Protein AF-A0A3L7S3L4-F1 (afdb_monomer_lite)

Sequence (152 aa):
MVNIRDNQNSRLNTSGNMTEPERELQACIKEQSVVFEAAVGVIERLETAAAQRNLGNPDAVIQLQKSLDLVVAAQQRVSEAYSRFSQGKGTLTTDLRTTLGRHEALLKALISRIDHLQHTFEDVRSELIPQIDAESRQRNMQVAYQKSMRSL

Foldseek 3Di:
DDDPDDDPDDPPPPPPDQDPLNVQLLVLLVVLLVLLVVLVVLLVVLVVCLVVLNNPDVVSVVVNVVSVVVNVVSVVSNVVSVVVVVVVPDDQDPVSVVSVVVSVVSVVVSVVSVVVSVVSVVVSCVVVVVVVVVVVVVVVVVVVVVVVVVVD

pLDDT: mean 77.37, std 13.05, range [37.59, 90.25]

Secondary structure (DSSP, 8-state):
--------------S----HHHHHHHHHHHHHHHHHHHHHHHHHHHHHHHHTT-TT-HHHHHHHHHHHHHHHHHHHHHHHHHHHHHHTT----HHHHHHHHHHHHHHHHHHHHHHHHHHHHHHHHHHHHHHHHHHHHHHHHHHHHHHHHH--

Radius of gyration: 28.64 Å; chains: 1; bounding box: 95×24×88 Å

Structure (mmCIF, N/CA/C/O backbone):
data_AF-A0A3L7S3L4-F1
#
_entry.id   AF-A0A3L7S3L4-F1
#
loop_
_atom_site.group_PDB
_atom_site.id
_atom_site.type_symbol
_atom_site.label_atom_id
_atom_site.label_alt_id
_atom_site.label_comp_id
_atom_site.label_asym_id
_atom_site.label_entity_id
_atom_site.label_seq_id
_atom_site.pdbx_PDB_ins_code
_atom_site.Cartn_x
_atom_site.Cartn_y
_atom_site.Cartn_z
_atom_site.occupancy
_atom_site.B_iso_or_equiv
_atom_site.auth_seq_id
_atom_site.auth_comp_id
_atom_site.auth_asym_id
_atom_site.auth_atom_id
_atom_site.pdbx_PDB_model_num
ATOM 1 N N . MET A 1 1 ? -55.810 16.853 42.823 1.00 41.22 1 MET A N 1
ATOM 2 C CA . MET A 1 1 ? -55.551 15.495 42.289 1.00 41.22 1 MET A CA 1
ATOM 3 C C . MET A 1 1 ? -55.564 15.638 40.774 1.00 41.22 1 MET A C 1
ATOM 5 O O . MET A 1 1 ? -56.569 16.112 40.281 1.00 41.22 1 MET A O 1
ATOM 9 N N . VAL A 1 2 ? -54.509 15.428 39.988 1.00 40.16 2 VAL A N 1
ATOM 10 C CA . VAL A 1 2 ? -53.368 14.501 40.064 1.00 40.16 2 VAL A CA 1
ATOM 11 C C . VAL A 1 2 ? -52.141 15.174 39.411 1.00 40.16 2 VAL A C 1
ATOM 13 O O . VAL A 1 2 ? -52.283 15.876 38.415 1.00 40.16 2 VAL A O 1
ATOM 16 N N . ASN A 1 3 ? -50.955 14.976 39.998 1.00 40.53 3 ASN A N 1
ATOM 17 C CA . ASN A 1 3 ? -49.650 15.372 39.452 1.00 40.53 3 ASN A CA 1
ATOM 18 C C . ASN A 1 3 ? -49.312 14.536 38.209 1.00 40.53 3 ASN A C 1
ATOM 20 O O . ASN A 1 3 ? -49.327 13.313 38.295 1.00 40.53 3 ASN A O 1
ATOM 24 N N . ILE A 1 4 ? -48.907 15.179 37.112 1.00 50.00 4 ILE A N 1
ATOM 25 C CA . ILE A 1 4 ? -48.234 14.521 35.981 1.00 50.00 4 ILE A CA 1
ATOM 26 C C . ILE A 1 4 ? -46.859 15.182 35.824 1.00 50.00 4 ILE A C 1
ATOM 28 O O . ILE A 1 4 ? -46.616 16.016 34.955 1.00 50.00 4 ILE A O 1
ATOM 32 N N . ARG A 1 5 ? -45.970 14.853 36.763 1.00 49.19 5 ARG A N 1
ATOM 33 C CA . ARG A 1 5 ? -44.525 14.800 36.530 1.00 49.19 5 ARG A CA 1
ATOM 34 C C . ARG A 1 5 ? -44.266 13.366 36.116 1.00 49.19 5 ARG A C 1
ATOM 36 O O . ARG A 1 5 ? -44.610 12.507 36.905 1.00 49.19 5 ARG A O 1
ATOM 43 N N . ASP A 1 6 ? -43.743 13.160 34.915 1.00 48.69 6 ASP A N 1
ATOM 44 C CA . ASP A 1 6 ? -42.886 12.040 34.502 1.00 48.69 6 ASP A CA 1
ATOM 45 C C . ASP A 1 6 ? -42.917 11.993 32.975 1.00 48.69 6 ASP A C 1
ATOM 47 O O . ASP A 1 6 ? -43.908 11.559 32.402 1.00 48.69 6 ASP A O 1
ATOM 51 N N . ASN A 1 7 ? -41.881 12.529 32.320 1.00 41.03 7 ASN A N 1
ATOM 52 C CA . ASN A 1 7 ? -41.116 11.811 31.289 1.00 41.03 7 ASN A CA 1
ATOM 53 C C . ASN A 1 7 ? -40.007 12.706 30.687 1.00 41.03 7 ASN A C 1
ATOM 55 O O . ASN A 1 7 ? -39.939 12.943 29.482 1.00 41.03 7 ASN A O 1
ATOM 59 N N . GLN A 1 8 ? -39.120 13.239 31.533 1.00 49.84 8 GLN A N 1
ATOM 60 C CA . GLN A 1 8 ? -37.759 13.563 31.097 1.00 49.84 8 GLN A CA 1
ATOM 61 C C . GLN A 1 8 ? -36.891 12.347 31.428 1.00 49.84 8 GLN A C 1
ATOM 63 O O . GLN A 1 8 ? -36.527 12.199 32.587 1.00 49.84 8 GLN A O 1
ATOM 68 N N . ASN A 1 9 ? -36.624 11.462 30.458 1.00 43.94 9 ASN A N 1
ATOM 69 C CA . ASN A 1 9 ? -35.387 10.659 30.347 1.00 43.94 9 ASN A CA 1
ATOM 70 C C . ASN A 1 9 ? -35.497 9.551 29.289 1.00 43.94 9 ASN A C 1
ATOM 72 O O . ASN A 1 9 ? -35.401 8.359 29.565 1.00 43.94 9 ASN A O 1
ATOM 76 N N . SER A 1 10 ? -35.616 9.935 28.024 1.00 40.38 10 SER A N 1
ATOM 77 C CA . SER A 1 10 ? -35.193 9.054 26.928 1.00 40.38 10 SER A CA 1
ATOM 78 C C . SER A 1 10 ? -34.427 9.861 25.892 1.00 40.38 10 SER A C 1
ATOM 80 O O . SER A 1 10 ? -34.744 9.893 24.708 1.00 40.38 10 SER A O 1
ATOM 82 N N . ARG A 1 11 ? -33.372 10.536 26.367 1.00 37.59 11 ARG A N 1
ATOM 83 C CA . ARG A 1 11 ? -32.214 10.791 25.514 1.00 37.59 11 ARG A CA 1
ATOM 84 C C . ARG A 1 11 ? -31.572 9.434 25.265 1.00 37.59 11 ARG A C 1
ATOM 86 O O . ARG A 1 11 ? -31.013 8.839 26.181 1.00 37.59 11 ARG A O 1
ATOM 93 N N . LEU A 1 12 ? -31.727 8.954 24.038 1.00 43.09 12 LEU A N 1
ATOM 94 C CA . LEU A 1 12 ? -30.982 7.855 23.439 1.00 43.09 12 LEU A CA 1
ATOM 95 C C . LEU A 1 12 ? -29.489 8.040 23.733 1.00 43.09 12 LEU A C 1
ATOM 97 O O . LEU A 1 12 ? -28.794 8.789 23.056 1.00 43.09 12 LEU A O 1
ATOM 101 N N . 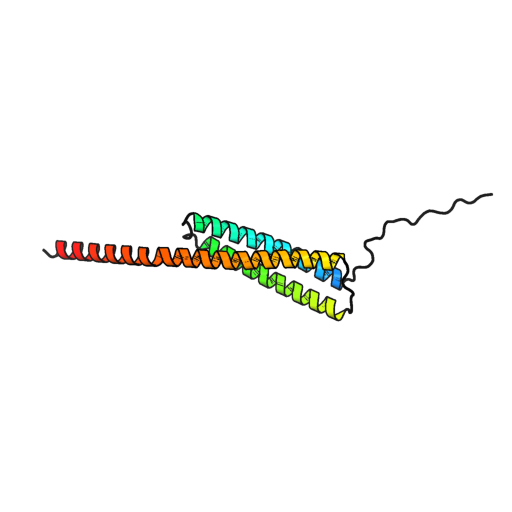ASN A 1 13 ? -29.024 7.385 24.791 1.00 43.25 13 ASN A N 1
ATOM 102 C CA . ASN A 1 13 ? -27.633 7.360 25.208 1.00 43.25 13 ASN A CA 1
ATOM 103 C C . ASN A 1 13 ? -27.071 5.980 24.844 1.00 43.25 13 ASN A C 1
ATOM 105 O O . ASN A 1 13 ? -26.731 5.177 25.703 1.00 43.25 13 ASN A O 1
ATOM 109 N N . THR A 1 14 ? -27.032 5.671 23.547 1.00 44.62 14 THR A N 1
ATOM 110 C CA . THR A 1 14 ? -26.390 4.456 23.012 1.00 44.62 14 THR A CA 1
ATOM 111 C C . THR A 1 14 ? -24.908 4.666 22.684 1.00 44.62 14 THR A C 1
ATOM 113 O O . THR A 1 14 ? -24.269 3.767 22.157 1.00 44.62 14 THR A O 1
ATOM 116 N N . SER A 1 15 ? -24.322 5.812 23.049 1.00 47.47 15 SER A N 1
ATOM 117 C CA . SER A 1 15 ? -22.911 6.142 22.781 1.00 47.47 15 SER A CA 1
ATOM 118 C C . SER A 1 15 ? -22.063 6.281 24.060 1.00 47.47 15 SER A C 1
ATOM 120 O O . SER A 1 15 ? -21.109 7.058 24.096 1.00 47.47 15 SER A O 1
ATOM 122 N N . GLY A 1 16 ? -22.439 5.582 25.138 1.00 50.09 16 GLY A N 1
ATOM 123 C CA . GLY A 1 16 ? -21.949 5.856 26.497 1.00 50.09 16 GLY A CA 1
ATOM 124 C C . GLY A 1 16 ? -20.816 4.983 27.049 1.00 50.09 16 GLY A C 1
ATOM 125 O O . GLY A 1 16 ? -20.310 5.324 28.110 1.00 50.09 16 GLY A O 1
ATOM 126 N N . ASN A 1 17 ? -20.397 3.899 26.381 1.00 62.28 17 ASN A N 1
ATOM 127 C CA . ASN A 1 17 ? -19.497 2.905 27.000 1.00 62.28 17 ASN A CA 1
ATOM 128 C C . ASN A 1 17 ? -18.139 2.701 26.303 1.00 62.28 17 ASN A C 1
ATOM 130 O O . ASN A 1 17 ? -17.421 1.777 26.669 1.00 62.28 17 ASN A O 1
ATOM 134 N N . MET A 1 18 ? -17.749 3.541 25.338 1.00 67.69 18 MET A N 1
ATOM 135 C CA . MET A 1 18 ? -16.373 3.491 24.823 1.00 67.69 18 MET A CA 1
ATOM 136 C C . MET A 1 18 ? -15.420 4.203 25.778 1.00 67.69 18 MET A C 1
ATOM 138 O O . MET A 1 18 ? -15.551 5.417 26.004 1.00 67.69 18 MET A O 1
ATOM 142 N N . THR A 1 19 ? -14.447 3.446 26.286 1.00 76.75 19 THR A N 1
ATOM 143 C CA . THR A 1 19 ? -13.335 3.985 27.081 1.00 76.75 19 THR A CA 1
ATOM 144 C C . THR A 1 19 ? -12.485 4.939 26.236 1.00 76.75 19 THR A C 1
ATOM 146 O O . THR A 1 19 ? -12.443 4.842 25.010 1.00 76.75 19 THR A O 1
ATOM 149 N N . GLU A 1 20 ? -11.822 5.901 26.873 1.00 81.81 20 GLU A N 1
ATOM 150 C CA . GLU A 1 20 ? -10.980 6.883 26.175 1.00 81.81 20 GLU A CA 1
ATOM 151 C C . GLU A 1 20 ? -9.874 6.231 25.311 1.00 81.81 20 GLU A C 1
ATOM 153 O O . GLU A 1 20 ? -9.791 6.580 24.131 1.00 81.81 20 GLU A O 1
ATOM 158 N N . PRO A 1 21 ? -9.139 5.197 25.786 1.00 80.88 21 PRO A N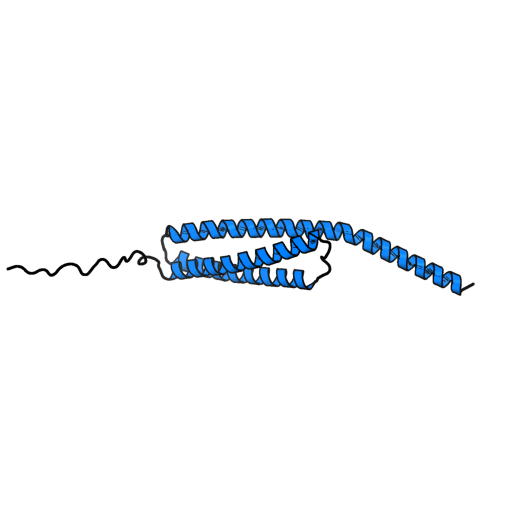 1
ATOM 159 C CA . PRO A 1 21 ? -8.168 4.474 24.954 1.00 80.88 21 PRO A CA 1
ATOM 160 C C . PRO A 1 21 ? -8.798 3.747 23.760 1.00 80.88 21 PRO A C 1
ATOM 162 O O . PRO A 1 21 ? -8.174 3.576 22.717 1.00 80.88 21 PRO A O 1
ATOM 165 N N . GLU A 1 22 ? -10.050 3.311 23.893 1.00 80.75 22 GLU A N 1
ATOM 166 C CA . GLU A 1 22 ? -10.779 2.648 22.814 1.00 80.75 22 GLU A CA 1
ATOM 167 C C . GLU A 1 22 ? -11.193 3.628 21.714 1.00 80.75 22 GLU A C 1
ATOM 169 O O . GLU A 1 22 ? -11.118 3.301 20.528 1.00 80.75 22 GLU A O 1
ATOM 174 N N . ARG A 1 23 ? -11.602 4.849 22.087 1.00 83.88 23 ARG A N 1
ATOM 175 C CA . ARG A 1 23 ? -11.889 5.911 21.111 1.00 83.88 23 ARG A CA 1
ATOM 176 C C . ARG A 1 23 ? -10.636 6.335 20.375 1.00 83.88 23 ARG A C 1
ATOM 178 O O . ARG A 1 23 ? -10.699 6.517 19.163 1.00 83.88 23 ARG A O 1
ATOM 185 N N . GLU A 1 24 ? -9.524 6.464 21.094 1.00 85.81 24 GLU A N 1
ATOM 186 C CA . GLU A 1 24 ? -8.226 6.768 20.499 1.00 85.81 24 GLU A CA 1
ATOM 187 C C . GLU A 1 24 ? -7.829 5.687 19.484 1.00 85.81 24 GLU A C 1
ATOM 189 O O . GLU A 1 24 ? -7.581 6.002 18.322 1.00 85.81 24 GLU A O 1
ATOM 194 N N . LEU A 1 25 ? -7.890 4.406 19.868 1.00 85.06 25 LEU A N 1
ATOM 195 C CA . LEU A 1 25 ? -7.617 3.291 18.960 1.00 85.06 25 LEU A CA 1
ATOM 196 C C . LEU A 1 25 ? -8.538 3.309 17.731 1.00 85.06 25 LEU A C 1
ATOM 198 O O . LEU A 1 25 ? -8.068 3.171 16.601 1.00 85.06 25 LEU A O 1
ATOM 202 N N . GLN A 1 26 ? -9.842 3.521 17.923 1.00 86.38 26 GLN A N 1
ATOM 203 C CA . GLN A 1 26 ? -10.785 3.586 16.808 1.00 86.38 26 GLN A CA 1
ATOM 204 C C . GLN A 1 26 ? -10.494 4.769 15.870 1.00 86.38 26 GLN A C 1
ATOM 206 O O . GLN A 1 26 ? -10.618 4.624 14.652 1.00 86.38 26 GLN A O 1
ATOM 211 N N . ALA A 1 27 ? -10.113 5.929 16.409 1.00 87.25 27 ALA A N 1
ATOM 212 C CA . ALA A 1 27 ? -9.731 7.094 15.617 1.00 87.25 27 ALA A CA 1
ATOM 213 C C . ALA A 1 27 ? -8.462 6.815 14.802 1.00 87.25 27 ALA A C 1
ATOM 215 O O . ALA A 1 27 ? -8.470 7.018 13.588 1.00 87.25 27 ALA A O 1
ATOM 216 N N . CYS A 1 28 ? -7.425 6.244 15.422 1.00 87.75 28 CYS A N 1
ATOM 217 C CA . CYS A 1 28 ? -6.192 5.884 14.723 1.00 87.75 28 CYS A CA 1
ATOM 218 C C . CYS A 1 28 ? -6.441 4.876 13.589 1.00 87.75 28 CYS A C 1
ATOM 220 O O . CYS A 1 28 ? -5.912 5.051 12.494 1.00 87.75 28 CYS A O 1
ATOM 222 N N . ILE A 1 29 ? -7.292 3.864 13.803 1.00 88.06 29 ILE A N 1
ATOM 223 C CA . ILE A 1 29 ? -7.649 2.886 12.758 1.00 88.06 29 ILE A CA 1
ATOM 224 C C . ILE A 1 29 ? -8.391 3.557 11.591 1.00 88.06 29 ILE A C 1
ATOM 226 O O . ILE A 1 29 ? -8.144 3.243 10.422 1.00 88.06 29 ILE A O 1
ATOM 230 N N . LYS A 1 30 ? -9.303 4.494 11.879 1.00 87.25 30 LYS A N 1
ATOM 231 C CA . LYS A 1 30 ? -10.022 5.248 10.839 1.00 87.25 30 LYS A CA 1
ATOM 232 C C . LYS A 1 30 ? -9.068 6.114 10.022 1.00 87.25 30 LYS A C 1
ATOM 234 O O . LYS A 1 30 ? -9.125 6.080 8.798 1.00 87.25 30 LYS A O 1
ATOM 239 N N . GLU A 1 31 ? -8.168 6.834 10.682 1.00 87.31 31 GLU A N 1
ATOM 240 C CA . GLU A 1 31 ? -7.149 7.639 10.007 1.00 87.31 31 GLU A CA 1
ATOM 241 C C . GLU A 1 31 ? -6.226 6.783 9.138 1.00 87.31 31 GLU A C 1
ATOM 243 O O . GLU A 1 31 ? -5.956 7.131 7.991 1.00 87.31 31 GLU A O 1
ATOM 248 N N . GLN A 1 32 ? -5.783 5.631 9.644 1.00 85.56 32 GLN A N 1
ATOM 249 C CA . GLN A 1 32 ? -4.964 4.706 8.870 1.00 85.56 32 GLN A CA 1
ATOM 250 C C . GLN A 1 32 ? -5.703 4.162 7.642 1.00 85.56 32 GLN A C 1
ATOM 252 O O . GLN A 1 32 ? -5.099 3.999 6.586 1.00 85.56 32 GLN A O 1
ATOM 257 N N . SER A 1 33 ? -7.012 3.928 7.750 1.00 85.62 33 SER A N 1
ATOM 258 C CA . SER A 1 33 ? -7.823 3.456 6.622 1.00 85.62 33 SER A CA 1
ATOM 259 C C . SER A 1 33 ? -7.847 4.477 5.474 1.00 85.62 33 SER A C 1
ATOM 261 O O . SER A 1 33 ? -7.681 4.089 4.323 1.00 85.62 33 SER A O 1
ATOM 263 N N . VAL A 1 34 ? -7.920 5.780 5.778 1.00 87.44 34 VAL A N 1
ATOM 264 C CA . VAL A 1 34 ? -7.803 6.854 4.767 1.00 87.44 34 VAL A CA 1
ATOM 265 C C . VAL A 1 34 ? -6.431 6.835 4.089 1.00 87.44 34 VAL A C 1
ATOM 267 O O . VAL A 1 34 ? -6.323 6.989 2.873 1.00 87.44 34 VAL A O 1
ATOM 270 N N . VAL A 1 35 ? -5.366 6.620 4.865 1.00 86.31 35 VAL A N 1
ATOM 271 C CA . VAL A 1 35 ? -4.002 6.513 4.323 1.00 86.31 35 VAL A CA 1
ATOM 272 C C . VAL A 1 35 ? -3.867 5.291 3.408 1.00 86.31 35 VAL A C 1
ATOM 274 O O . VAL A 1 35 ? -3.227 5.381 2.361 1.00 86.31 35 VAL A O 1
ATOM 277 N N . PHE A 1 36 ? -4.499 4.168 3.756 1.00 84.31 36 PHE A N 1
ATOM 278 C CA . PHE A 1 36 ? -4.493 2.958 2.929 1.00 84.31 36 PHE A CA 1
ATOM 279 C C . PHE A 1 36 ? -5.227 3.178 1.610 1.00 84.31 36 PH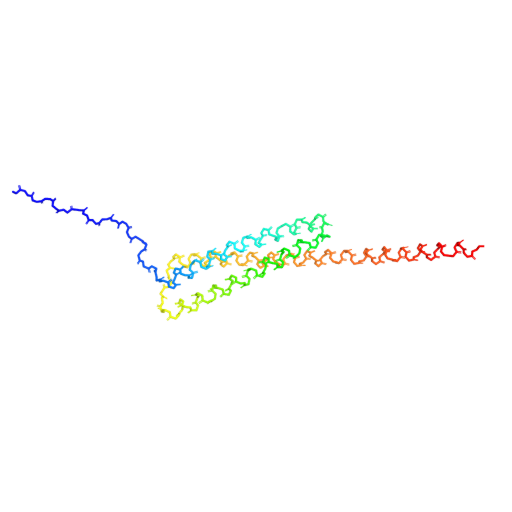E A C 1
ATOM 281 O O . PHE A 1 36 ? -4.695 2.831 0.560 1.00 84.31 36 PHE A O 1
ATOM 288 N N . GLU A 1 37 ? -6.404 3.799 1.642 1.00 84.88 37 GLU A N 1
ATOM 289 C CA . GLU A 1 37 ? -7.159 4.147 0.433 1.00 84.88 37 GLU A CA 1
ATOM 290 C C . GLU A 1 37 ? -6.347 5.065 -0.492 1.00 84.88 37 GLU A C 1
ATOM 292 O O . GLU A 1 37 ? -6.267 4.827 -1.699 1.00 84.88 37 GLU A O 1
ATOM 297 N N . ALA A 1 38 ? -5.666 6.068 0.071 1.00 85.44 38 ALA A N 1
ATOM 298 C CA . ALA A 1 38 ? -4.784 6.943 -0.695 1.00 85.44 38 ALA A CA 1
ATOM 299 C C . ALA A 1 38 ? -3.602 6.181 -1.323 1.00 85.44 38 ALA A C 1
ATOM 301 O O . ALA A 1 38 ? -3.268 6.421 -2.485 1.00 85.44 38 ALA A O 1
ATOM 302 N N . ALA A 1 39 ? -2.983 5.250 -0.587 1.00 82.81 39 ALA A N 1
ATOM 303 C CA . ALA A 1 39 ? -1.901 4.409 -1.099 1.00 82.81 39 ALA A CA 1
ATOM 304 C C . ALA A 1 39 ? -2.379 3.486 -2.232 1.00 82.81 39 ALA A C 1
ATOM 306 O O . ALA A 1 39 ? -1.714 3.395 -3.265 1.00 82.81 39 ALA A O 1
ATOM 307 N N . VAL A 1 40 ? -3.562 2.876 -2.095 1.00 83.88 40 VAL A N 1
ATOM 308 C CA . VAL A 1 40 ? -4.185 2.072 -3.159 1.00 83.88 40 VAL A CA 1
ATOM 309 C C . VAL A 1 40 ? -4.398 2.908 -4.422 1.00 83.88 40 VAL A C 1
ATOM 311 O O . VAL A 1 40 ? -4.011 2.473 -5.502 1.00 83.88 40 VAL A O 1
ATOM 314 N N . GLY A 1 41 ? -4.908 4.137 -4.301 1.00 84.25 41 GLY A N 1
ATOM 315 C CA . GLY A 1 41 ? -5.092 5.025 -5.456 1.00 84.25 41 GLY A CA 1
ATOM 316 C C . GLY A 1 41 ? -3.784 5.468 -6.132 1.00 84.25 41 GLY A C 1
ATOM 317 O O . GLY A 1 41 ? -3.779 5.852 -7.303 1.00 84.25 41 GLY A O 1
ATOM 318 N N . VAL A 1 42 ? -2.645 5.444 -5.431 1.00 83.50 42 VAL A N 1
ATOM 319 C CA . VAL A 1 42 ? -1.323 5.639 -6.057 1.00 83.50 42 VAL A CA 1
ATOM 320 C C . VAL A 1 42 ? -0.887 4.379 -6.802 1.00 83.50 42 VAL A C 1
ATOM 322 O O . VAL A 1 42 ? -0.425 4.486 -7.937 1.00 83.50 42 VAL A O 1
ATOM 325 N N . ILE A 1 43 ? -1.079 3.203 -6.199 1.00 82.38 43 ILE A N 1
ATOM 326 C CA . ILE A 1 43 ? -0.745 1.914 -6.817 1.00 82.38 43 ILE A CA 1
ATOM 327 C C . ILE A 1 43 ? -1.541 1.709 -8.111 1.00 82.38 43 ILE A C 1
ATOM 329 O O . ILE A 1 43 ? -0.940 1.422 -9.137 1.00 82.38 43 ILE A O 1
ATOM 333 N N . GLU A 1 44 ? -2.849 1.975 -8.121 1.00 83.38 44 GLU A N 1
ATOM 334 C CA . GLU A 1 44 ? -3.689 1.849 -9.326 1.00 83.38 44 GLU A CA 1
ATOM 335 C C . GLU A 1 44 ? -3.209 2.732 -10.483 1.00 83.38 44 GLU A C 1
ATOM 337 O O . GLU A 1 44 ? -3.209 2.330 -11.651 1.00 83.38 44 GLU A O 1
ATOM 342 N N . ARG A 1 45 ? -2.764 3.954 -10.168 1.00 82.81 45 ARG A N 1
ATOM 343 C CA . ARG A 1 45 ? -2.203 4.866 -11.171 1.00 82.81 45 ARG A CA 1
ATOM 344 C C . ARG A 1 45 ? -0.884 4.342 -11.728 1.00 82.81 45 ARG A C 1
ATOM 346 O O . ARG A 1 45 ? -0.645 4.479 -12.926 1.00 82.81 45 ARG A O 1
ATOM 353 N N . LEU A 1 46 ? -0.053 3.734 -10.885 1.00 78.31 46 LEU A N 1
ATOM 354 C CA . LEU A 1 46 ? 1.196 3.103 -11.303 1.00 78.31 46 LEU A CA 1
ATOM 355 C C . LEU A 1 46 ? 0.966 1.844 -12.138 1.00 78.31 46 LEU A C 1
ATOM 357 O O . LEU A 1 46 ? 1.598 1.709 -13.179 1.00 78.31 46 LEU A O 1
ATOM 361 N N . GLU A 1 47 ? 0.036 0.975 -11.744 1.00 79.88 47 GLU A N 1
ATOM 362 C CA . GLU A 1 47 ? -0.371 -0.203 -12.523 1.00 79.88 47 GLU A CA 1
ATOM 363 C C . GLU A 1 47 ? -0.889 0.216 -13.906 1.00 79.88 47 GLU A C 1
ATOM 365 O O . GLU A 1 47 ? -0.483 -0.335 -14.929 1.00 79.88 47 GLU A O 1
ATOM 370 N N . THR A 1 48 ? -1.717 1.263 -13.965 1.00 80.88 48 THR A N 1
ATOM 371 C CA . THR A 1 48 ? -2.220 1.811 -15.235 1.00 80.88 48 THR A CA 1
ATOM 372 C C . THR A 1 48 ? -1.085 2.366 -16.100 1.00 80.88 48 THR A C 1
ATOM 374 O O . THR A 1 48 ? -1.030 2.098 -17.301 1.00 80.88 48 THR A O 1
ATOM 377 N N . ALA A 1 49 ? -0.157 3.126 -15.509 1.00 76.75 49 ALA A N 1
ATOM 378 C CA . ALA A 1 49 ? 1.001 3.657 -16.226 1.00 76.75 49 ALA A CA 1
ATOM 379 C C . ALA A 1 49 ? 1.934 2.538 -16.724 1.00 76.75 49 ALA A C 1
ATOM 381 O O . ALA A 1 49 ? 2.472 2.631 -17.830 1.00 76.75 49 ALA A O 1
ATOM 382 N N . ALA A 1 50 ? 2.082 1.468 -15.941 1.00 73.81 50 ALA A N 1
ATOM 383 C CA . ALA A 1 50 ? 2.834 0.277 -16.304 1.00 73.81 50 ALA A CA 1
ATOM 384 C C . ALA A 1 50 ? 2.213 -0.479 -17.474 1.00 73.81 50 ALA A C 1
ATOM 386 O O . ALA A 1 50 ? 2.909 -0.752 -18.452 1.00 73.81 50 ALA A O 1
ATOM 387 N N . ALA A 1 51 ? 0.901 -0.717 -17.435 1.00 74.56 51 ALA A N 1
ATOM 388 C CA . ALA A 1 51 ? 0.166 -1.329 -18.539 1.00 74.56 51 ALA A CA 1
ATOM 389 C C . ALA A 1 51 ? 0.291 -0.515 -19.841 1.00 74.56 51 ALA A C 1
ATOM 391 O O . ALA A 1 51 ? 0.332 -1.075 -20.935 1.00 74.56 51 ALA A O 1
ATOM 392 N N . GLN A 1 52 ? 0.405 0.812 -19.733 1.00 77.75 52 GLN A N 1
ATOM 393 C CA . GLN A 1 52 ? 0.613 1.714 -20.869 1.00 77.75 52 GLN A CA 1
ATOM 394 C C . GLN A 1 52 ? 2.082 1.850 -21.307 1.00 77.75 52 GLN A C 1
ATOM 396 O O . GLN A 1 52 ? 2.366 2.639 -22.207 1.00 77.75 52 GLN A O 1
ATOM 401 N N . ARG A 1 53 ? 3.023 1.117 -20.690 1.00 68.12 53 ARG A N 1
ATOM 402 C CA . ARG A 1 53 ? 4.480 1.229 -20.920 1.00 68.12 53 ARG A CA 1
ATOM 403 C C . ARG A 1 53 ? 5.046 2.638 -20.686 1.00 68.12 53 ARG A C 1
ATOM 405 O O . ARG A 1 53 ? 6.118 2.976 -21.179 1.00 68.12 53 ARG A O 1
ATOM 412 N N . ASN A 1 54 ? 4.366 3.441 -19.869 1.00 67.50 54 ASN A N 1
ATOM 413 C CA . ASN A 1 54 ? 4.732 4.817 -19.522 1.00 67.50 54 ASN A CA 1
ATOM 414 C C . ASN A 1 54 ? 5.377 4.912 -18.128 1.00 67.50 54 ASN A C 1
ATOM 416 O O . ASN A 1 54 ? 5.223 5.901 -17.414 1.00 67.50 54 ASN A O 1
ATOM 420 N N . LEU A 1 55 ? 6.139 3.886 -17.740 1.00 62.97 55 LEU A N 1
ATOM 421 C CA . LEU A 1 55 ? 6.847 3.820 -16.452 1.00 62.97 55 LEU A CA 1
ATOM 422 C C . LEU A 1 55 ? 8.022 4.794 -16.326 1.00 62.97 55 LEU A C 1
ATOM 424 O O . LEU A 1 55 ? 8.600 4.927 -15.252 1.00 62.97 55 LEU A O 1
ATOM 428 N N . GLY A 1 56 ? 8.353 5.513 -17.399 1.00 56.12 56 GLY A N 1
ATOM 429 C CA . GLY A 1 56 ? 9.432 6.497 -17.436 1.00 56.12 56 GLY A CA 1
ATOM 430 C C . GLY A 1 56 ? 9.202 7.754 -16.591 1.00 56.12 56 GLY A C 1
ATOM 431 O O . GLY A 1 56 ? 10.028 8.659 -16.669 1.00 56.12 56 GLY A O 1
ATOM 432 N N . ASN A 1 57 ? 8.116 7.846 -15.810 1.00 65.00 57 ASN A N 1
ATOM 433 C CA . ASN A 1 57 ? 7.890 8.964 -14.898 1.00 65.00 57 ASN A CA 1
ATOM 434 C C . ASN A 1 57 ? 8.378 8.637 -13.465 1.00 65.00 57 ASN A C 1
ATOM 436 O O . ASN A 1 57 ? 7.627 8.033 -12.690 1.00 65.00 57 ASN A O 1
ATOM 440 N N . PRO A 1 58 ? 9.599 9.058 -13.077 1.00 67.50 58 PRO A N 1
ATOM 441 C CA . PRO A 1 58 ? 10.144 8.813 -11.740 1.00 67.50 58 PRO A CA 1
ATOM 442 C C . PRO A 1 58 ? 9.306 9.448 -10.620 1.00 67.50 58 PRO A C 1
ATOM 444 O O . PRO A 1 58 ? 9.336 8.959 -9.489 1.00 67.50 58 PRO A O 1
ATOM 447 N N . ASP A 1 59 ? 8.504 10.478 -10.915 1.00 73.94 59 ASP A N 1
ATOM 448 C CA . ASP A 1 59 ? 7.667 11.140 -9.911 1.00 73.94 59 ASP A CA 1
ATOM 449 C C . ASP A 1 59 ? 6.596 10.207 -9.338 1.00 73.94 59 ASP A C 1
ATOM 451 O O . ASP A 1 59 ? 6.248 10.317 -8.162 1.00 73.94 59 ASP A O 1
ATOM 455 N N . ALA A 1 60 ? 6.088 9.261 -10.131 1.00 70.75 60 ALA A N 1
ATOM 456 C CA . ALA A 1 60 ? 5.045 8.343 -9.682 1.00 70.75 60 ALA A CA 1
ATOM 457 C C . ALA A 1 60 ? 5.582 7.318 -8.663 1.00 70.75 60 ALA A C 1
ATOM 459 O O . ALA A 1 60 ? 4.910 7.009 -7.678 1.00 70.75 60 ALA A O 1
ATOM 460 N N . VAL A 1 61 ? 6.826 6.859 -8.840 1.00 75.38 61 VAL A N 1
ATOM 461 C CA . VAL A 1 61 ? 7.514 5.975 -7.881 1.00 75.38 61 VAL A CA 1
ATOM 462 C C . VAL A 1 61 ? 7.832 6.724 -6.585 1.00 75.38 61 VAL A C 1
ATOM 464 O O . VAL A 1 61 ? 7.619 6.196 -5.495 1.00 75.38 61 VAL A O 1
ATOM 467 N N . ILE A 1 62 ? 8.260 7.988 -6.683 1.00 81.75 62 ILE A N 1
ATOM 468 C CA . ILE A 1 62 ? 8.485 8.850 -5.512 1.00 81.75 62 ILE A CA 1
ATOM 469 C C . ILE A 1 62 ? 7.175 9.082 -4.744 1.00 81.75 62 ILE A C 1
ATOM 471 O O . ILE A 1 62 ? 7.170 9.085 -3.512 1.00 81.75 62 ILE A O 1
ATOM 475 N N . GLN A 1 63 ? 6.053 9.272 -5.446 1.00 81.19 63 GLN A N 1
ATOM 476 C CA . GLN A 1 63 ? 4.738 9.386 -4.810 1.00 81.19 63 GLN A CA 1
ATOM 477 C C . GLN A 1 63 ? 4.345 8.102 -4.077 1.00 81.19 63 GLN A C 1
ATOM 479 O O . GLN A 1 63 ? 3.871 8.191 -2.946 1.00 81.19 63 GLN A O 1
ATOM 484 N N . LEU A 1 64 ? 4.592 6.929 -4.668 1.00 80.19 64 LEU A N 1
ATOM 485 C CA . LEU A 1 64 ? 4.354 5.651 -3.995 1.00 80.19 64 LEU A CA 1
ATOM 486 C C . LEU A 1 64 ? 5.185 5.520 -2.725 1.00 80.19 64 LEU A C 1
ATOM 488 O O . LEU A 1 64 ? 4.630 5.192 -1.680 1.00 80.19 64 LEU A O 1
ATOM 492 N N . GLN A 1 65 ? 6.483 5.817 -2.794 1.00 84.19 65 GLN A N 1
ATOM 493 C CA . GLN A 1 65 ? 7.358 5.750 -1.627 1.00 84.19 65 GLN A CA 1
ATOM 494 C C . GLN A 1 65 ? 6.830 6.633 -0.487 1.00 84.19 65 GLN A C 1
ATOM 496 O O . GLN A 1 65 ? 6.656 6.152 0.628 1.00 84.19 65 GLN A O 1
ATOM 501 N N . LYS A 1 66 ? 6.456 7.885 -0.784 1.00 87.06 66 LYS A N 1
ATOM 502 C CA . LYS A 1 66 ? 5.859 8.795 0.209 1.00 87.06 66 LYS A CA 1
ATOM 503 C C . LYS A 1 66 ? 4.557 8.251 0.797 1.00 87.06 66 LYS A C 1
ATOM 505 O O . LYS A 1 66 ? 4.328 8.373 1.997 1.00 87.06 66 LYS A O 1
ATOM 510 N N . SER A 1 67 ? 3.691 7.665 -0.028 1.00 84.19 67 SER A N 1
ATOM 511 C CA . SER A 1 67 ? 2.450 7.054 0.451 1.00 84.19 67 SER A CA 1
ATOM 512 C C . SER A 1 67 ? 2.712 5.855 1.360 1.00 84.19 67 SER A C 1
ATOM 514 O O . SER A 1 67 ? 2.032 5.715 2.374 1.00 84.19 67 SER A O 1
ATOM 516 N N . LEU A 1 68 ? 3.715 5.029 1.056 1.00 84.31 68 LEU A N 1
ATOM 517 C CA . LEU A 1 68 ? 4.117 3.910 1.910 1.00 84.31 68 LEU A CA 1
ATOM 518 C C . LEU A 1 68 ? 4.741 4.388 3.231 1.00 84.31 68 LEU A C 1
ATOM 520 O O . LEU A 1 68 ? 4.421 3.836 4.282 1.00 84.31 68 LEU A O 1
ATOM 524 N N . ASP A 1 69 ? 5.538 5.457 3.219 1.00 87.25 69 ASP A N 1
ATOM 525 C CA . ASP A 1 69 ? 6.071 6.060 4.449 1.00 87.25 69 ASP A CA 1
ATOM 526 C C . ASP A 1 69 ? 4.938 6.548 5.372 1.00 87.25 69 ASP A C 1
ATOM 528 O O . ASP A 1 69 ? 4.970 6.340 6.589 1.00 87.25 69 ASP A O 1
ATOM 532 N N . LEU A 1 70 ? 3.882 7.136 4.796 1.00 87.69 70 LEU A N 1
ATOM 533 C CA . LEU A 1 70 ? 2.682 7.533 5.541 1.00 87.69 70 LEU A CA 1
ATOM 534 C C . LEU A 1 70 ? 1.923 6.325 6.109 1.00 87.69 70 LEU A C 1
ATOM 536 O O . LEU A 1 70 ? 1.431 6.399 7.237 1.00 87.69 70 LEU A O 1
ATOM 540 N N . VAL A 1 71 ? 1.846 5.215 5.366 1.00 85.19 71 VAL A N 1
ATOM 541 C CA . VAL A 1 71 ? 1.263 3.945 5.841 1.00 85.19 71 VAL A CA 1
ATOM 542 C C . VAL A 1 71 ? 2.017 3.436 7.070 1.00 85.19 71 VAL A C 1
ATOM 544 O O . VAL A 1 71 ? 1.385 3.099 8.075 1.00 85.19 71 VAL A O 1
ATOM 547 N N . VAL A 1 72 ? 3.352 3.438 7.029 1.00 86.31 72 VAL A N 1
ATOM 548 C CA . VAL A 1 72 ? 4.203 3.016 8.154 1.00 86.31 72 VAL A CA 1
ATOM 549 C C . VAL A 1 72 ? 3.998 3.924 9.369 1.00 86.31 72 VAL A C 1
ATOM 551 O O . VAL A 1 72 ? 3.778 3.433 10.478 1.00 86.31 72 VAL A O 1
ATOM 554 N N . ALA A 1 73 ? 3.988 5.244 9.174 1.00 87.19 73 ALA A N 1
ATOM 555 C CA . ALA A 1 73 ? 3.747 6.197 10.257 1.00 87.19 73 ALA A CA 1
ATOM 556 C C . ALA A 1 73 ? 2.348 6.034 10.881 1.00 87.19 73 ALA A C 1
ATOM 558 O O . ALA A 1 73 ? 2.185 6.119 12.100 1.00 87.19 73 ALA A O 1
ATOM 559 N N . ALA A 1 74 ? 1.321 5.773 10.068 1.00 84.44 74 ALA A N 1
ATOM 560 C CA . ALA A 1 74 ? -0.028 5.507 10.557 1.00 84.44 74 ALA A CA 1
ATOM 561 C C . ALA A 1 74 ? -0.111 4.184 11.342 1.00 84.44 74 ALA A C 1
ATOM 563 O O . ALA A 1 74 ? -0.736 4.152 12.402 1.00 84.44 74 ALA A O 1
ATOM 564 N N . GLN A 1 75 ? 0.582 3.133 10.890 1.00 85.25 75 GLN A N 1
ATOM 565 C CA . GLN A 1 75 ? 0.674 1.856 11.605 1.00 85.25 75 GLN A CA 1
ATOM 566 C C . GLN A 1 75 ? 1.333 2.015 12.977 1.00 85.25 75 GLN A C 1
ATOM 568 O O . GLN A 1 75 ? 0.869 1.429 13.956 1.00 85.25 75 GLN A O 1
ATOM 573 N N . GLN A 1 76 ? 2.386 2.829 13.069 1.00 87.19 76 GLN A N 1
ATOM 574 C CA . GLN A 1 76 ? 3.056 3.106 14.338 1.00 87.19 76 GLN A CA 1
ATOM 575 C C . GLN A 1 76 ? 2.092 3.746 15.351 1.00 87.19 76 GLN A C 1
ATOM 577 O O . GLN A 1 76 ? 2.014 3.300 16.496 1.00 87.19 76 GLN A O 1
ATOM 582 N N . ARG A 1 77 ? 1.276 4.714 14.911 1.00 86.50 77 ARG A N 1
ATOM 583 C CA . ARG A 1 77 ? 0.253 5.351 15.760 1.00 86.50 77 ARG A CA 1
ATOM 584 C C . ARG A 1 77 ? -0.823 4.367 16.223 1.00 86.50 77 ARG A C 1
ATOM 586 O O . ARG A 1 77 ? -1.206 4.394 17.390 1.00 86.50 77 ARG A O 1
ATOM 593 N N . VAL A 1 78 ? -1.275 3.465 15.349 1.00 86.00 78 VAL A N 1
ATOM 594 C CA . VAL A 1 78 ? -2.221 2.402 15.734 1.00 86.00 78 VAL A CA 1
ATOM 595 C C . VAL A 1 78 ? -1.598 1.430 16.735 1.00 86.00 78 VAL A C 1
ATOM 597 O O . VAL A 1 78 ? -2.260 1.058 17.700 1.00 86.00 78 VAL A O 1
ATOM 600 N N . SER A 1 79 ? -0.328 1.059 16.561 1.00 85.25 79 SER A N 1
ATOM 601 C CA . SER A 1 79 ? 0.399 0.192 17.499 1.00 85.25 79 SER A CA 1
ATOM 602 C C . SER A 1 79 ? 0.490 0.813 18.899 1.00 85.25 79 SER A C 1
ATOM 604 O O . SER A 1 79 ? 0.218 0.155 19.906 1.00 85.25 79 SER A O 1
ATOM 606 N N . GLU A 1 80 ? 0.789 2.110 18.974 1.00 87.00 80 GLU A N 1
ATOM 607 C CA . GLU A 1 80 ? 0.828 2.857 20.234 1.00 87.00 80 GLU A CA 1
ATOM 608 C C . GLU A 1 80 ? -0.550 2.951 20.897 1.00 87.00 80 GLU A C 1
ATOM 610 O O . GLU A 1 80 ? -0.678 2.668 22.092 1.00 87.00 80 GLU A O 1
ATOM 615 N N . ALA A 1 81 ? -1.592 3.281 20.128 1.00 85.12 81 ALA A N 1
ATOM 616 C CA . ALA A 1 81 ? -2.965 3.335 20.626 1.00 85.12 81 ALA A CA 1
ATOM 617 C C . ALA A 1 81 ? -3.455 1.955 21.101 1.00 85.12 81 ALA A C 1
ATOM 619 O O . ALA A 1 81 ? -4.095 1.838 22.147 1.00 85.12 81 ALA A O 1
ATOM 620 N N . TYR A 1 82 ? -3.091 0.886 20.387 1.00 84.81 82 TYR A N 1
ATOM 621 C CA . TYR A 1 82 ? -3.395 -0.486 20.783 1.00 84.81 82 TYR A CA 1
ATOM 622 C C . TYR A 1 82 ? -2.674 -0.878 22.075 1.00 84.81 82 TYR A C 1
ATOM 624 O O . TYR A 1 82 ? -3.282 -1.483 22.956 1.00 84.81 82 TYR A O 1
ATOM 632 N N . SER A 1 83 ? -1.405 -0.492 22.233 1.00 85.56 83 SER A N 1
ATOM 633 C CA . SER A 1 83 ? -0.656 -0.717 23.472 1.00 85.56 83 SER A CA 1
ATOM 634 C C . SER A 1 83 ? -1.367 -0.072 24.668 1.00 85.56 83 SER A C 1
ATOM 636 O O . SER A 1 83 ? -1.642 -0.756 25.656 1.00 85.56 83 SER A O 1
ATOM 638 N N . ARG A 1 84 ? -1.791 1.195 24.546 1.00 84.94 84 ARG A N 1
ATOM 639 C CA . ARG A 1 84 ? -2.562 1.906 25.588 1.00 84.94 84 ARG A CA 1
ATOM 640 C C . ARG A 1 84 ? -3.906 1.239 25.878 1.00 84.94 84 ARG A C 1
ATOM 642 O O . ARG A 1 84 ? -4.262 1.048 27.040 1.00 84.94 84 ARG A O 1
ATOM 649 N N . PHE A 1 85 ? -4.626 0.827 24.837 1.00 83.38 85 PHE A N 1
ATOM 650 C CA . PHE A 1 85 ? -5.883 0.092 24.972 1.00 83.38 85 PHE A CA 1
ATOM 651 C C . PHE A 1 85 ? -5.693 -1.247 25.705 1.00 83.38 85 PHE A C 1
ATOM 653 O O . PHE A 1 85 ? -6.442 -1.559 26.633 1.00 83.38 85 PHE A O 1
ATOM 660 N N . SER A 1 86 ? -4.658 -2.011 25.345 1.00 82.75 86 SER A N 1
ATOM 661 C CA . SER A 1 86 ? -4.366 -3.326 25.928 1.00 82.75 86 SER A CA 1
ATOM 662 C C . SER A 1 86 ? -3.992 -3.253 27.415 1.00 82.75 86 SER A C 1
ATOM 664 O O . SER A 1 86 ? -4.368 -4.127 28.196 1.00 82.75 86 SER A O 1
ATOM 666 N N . GLN A 1 87 ? -3.327 -2.172 27.835 1.00 83.00 87 GLN A N 1
ATOM 667 C CA . GLN A 1 87 ? -2.994 -1.908 29.238 1.00 83.00 87 GLN A CA 1
ATOM 668 C C . GLN A 1 87 ? -4.232 -1.560 30.078 1.00 83.00 87 GLN A C 1
ATOM 670 O O . GLN A 1 87 ? -4.265 -1.835 31.277 1.00 83.00 87 GLN A O 1
ATOM 675 N N . GLY A 1 88 ? -5.277 -1.007 29.454 1.00 71.38 88 GLY A N 1
ATOM 676 C CA . GLY A 1 88 ? -6.494 -0.559 30.129 1.00 71.38 88 GLY A CA 1
ATOM 677 C C . GLY A 1 88 ? -7.444 -1.669 30.596 1.00 71.38 88 GLY A C 1
ATOM 678 O O . GLY A 1 88 ? -8.498 -1.349 31.140 1.00 71.38 88 GLY A O 1
ATOM 679 N N . LYS A 1 89 ? -7.126 -2.960 30.382 1.00 65.12 89 LYS A N 1
ATOM 680 C CA . LYS A 1 89 ? -8.040 -4.108 30.611 1.00 65.12 89 LYS A CA 1
ATOM 681 C C . LYS A 1 89 ? -9.425 -3.929 29.955 1.00 65.12 89 LYS A C 1
ATOM 683 O O . LYS A 1 89 ? -10.408 -4.527 30.396 1.00 65.12 89 LYS A O 1
ATOM 688 N N . GLY A 1 90 ? -9.511 -3.100 28.913 1.00 62.00 90 GLY A N 1
ATOM 689 C CA . GLY A 1 90 ? -10.748 -2.825 28.192 1.00 62.00 90 GLY A CA 1
ATOM 690 C C . GLY A 1 90 ? -11.243 -4.072 27.466 1.00 62.00 90 GLY A C 1
ATOM 691 O O . GLY A 1 90 ? -10.459 -4.832 26.898 1.00 62.00 90 GLY A O 1
ATOM 692 N N . THR A 1 91 ? -12.553 -4.303 27.482 1.00 71.75 91 THR A N 1
ATOM 693 C CA . THR A 1 91 ? -13.177 -5.332 26.644 1.00 71.75 91 THR A CA 1
ATOM 694 C C . THR A 1 91 ? -13.458 -4.748 25.266 1.00 71.75 91 THR A C 1
ATOM 696 O O . THR A 1 91 ? -13.978 -3.645 25.142 1.00 71.75 91 THR A O 1
ATOM 699 N N . LEU A 1 92 ? -13.102 -5.494 24.220 1.00 73.44 92 LEU A N 1
ATOM 700 C CA . LEU A 1 92 ? -13.325 -5.094 22.832 1.00 73.44 92 LEU A CA 1
ATOM 701 C C . LEU A 1 92 ? -14.827 -4.981 22.545 1.00 73.44 92 LEU A C 1
ATOM 703 O O . LEU A 1 92 ? -15.533 -5.995 22.575 1.00 73.44 92 LEU A O 1
ATOM 707 N N . THR A 1 93 ? -15.310 -3.777 22.236 1.00 81.12 93 THR A N 1
ATOM 708 C CA . THR A 1 93 ? -16.701 -3.595 21.808 1.00 81.12 93 THR A CA 1
ATOM 709 C C . THR A 1 93 ? -16.939 -4.202 20.424 1.00 81.12 93 THR A C 1
ATOM 711 O O . THR A 1 93 ? -16.024 -4.390 19.614 1.00 81.12 93 THR A O 1
ATOM 714 N N . THR A 1 94 ? -18.203 -4.509 20.130 1.00 80.19 94 THR A N 1
ATOM 715 C CA . THR A 1 94 ? -18.632 -5.011 18.816 1.00 80.19 94 THR A CA 1
ATOM 716 C C . THR A 1 94 ? -18.288 -4.032 17.686 1.00 80.19 94 THR A C 1
ATOM 718 O O . THR A 1 94 ? -17.889 -4.458 16.599 1.00 80.19 94 THR A O 1
ATOM 721 N N . ASP A 1 95 ? -18.365 -2.726 17.952 1.00 78.62 95 ASP A N 1
ATOM 722 C CA . ASP A 1 95 ? -18.057 -1.673 16.980 1.00 78.62 95 ASP A CA 1
ATOM 723 C C . ASP A 1 95 ? -16.562 -1.609 16.662 1.00 78.62 95 ASP A C 1
ATOM 725 O O . ASP A 1 95 ? -16.175 -1.536 15.489 1.00 78.62 95 ASP A O 1
ATOM 729 N N . LEU A 1 96 ? -15.703 -1.709 17.683 1.00 78.31 96 LEU A N 1
ATOM 730 C CA . LEU A 1 96 ? -14.259 -1.776 17.476 1.00 78.31 96 LEU A CA 1
ATOM 731 C C . LEU A 1 96 ? -13.868 -3.054 16.721 1.00 78.31 96 LEU A C 1
ATOM 733 O O . LEU A 1 96 ? -13.082 -2.985 15.779 1.00 78.31 96 LEU A O 1
ATOM 737 N N . ARG A 1 97 ? -14.468 -4.205 17.056 1.00 82.38 97 ARG A N 1
ATOM 738 C CA . ARG A 1 97 ? -14.225 -5.471 16.342 1.00 82.38 97 ARG A CA 1
ATOM 739 C C . ARG A 1 97 ? -14.614 -5.378 14.865 1.00 82.38 97 ARG A C 1
ATOM 741 O O . ARG A 1 97 ? -13.867 -5.831 14.003 1.00 82.38 97 ARG A O 1
ATOM 748 N N . THR A 1 98 ? -15.753 -4.758 14.568 1.00 83.25 98 THR A N 1
ATOM 749 C CA . THR A 1 98 ? -16.202 -4.531 13.185 1.00 83.25 98 THR A CA 1
ATOM 750 C C . THR A 1 98 ? -15.246 -3.602 12.437 1.00 83.25 98 THR A C 1
ATOM 752 O O . THR A 1 98 ? -14.903 -3.858 11.283 1.00 83.25 98 THR A O 1
ATOM 755 N N . THR A 1 99 ? -14.782 -2.540 13.100 1.00 80.19 99 THR A N 1
ATOM 756 C CA . THR A 1 99 ? -13.821 -1.586 12.529 1.00 80.19 99 THR A CA 1
ATOM 757 C C . THR A 1 99 ? -12.486 -2.270 12.218 1.00 80.19 99 THR A C 1
ATOM 759 O O . THR A 1 99 ? -11.967 -2.115 11.116 1.00 80.19 99 THR A O 1
ATOM 762 N N . LEU A 1 100 ? -11.974 -3.092 13.139 1.00 82.31 100 LEU A N 1
ATOM 763 C CA . LEU A 1 100 ? -10.758 -3.886 12.944 1.00 82.31 100 LEU A CA 1
ATOM 764 C C . LEU A 1 100 ? -10.892 -4.891 11.798 1.00 82.31 100 LEU A C 1
ATOM 766 O O . LEU A 1 100 ? -9.977 -5.000 10.992 1.00 82.31 100 LEU A O 1
ATOM 770 N N . GLY A 1 101 ? -12.031 -5.579 11.675 1.00 82.00 101 GLY A N 1
ATOM 771 C CA . GLY A 1 101 ? -12.255 -6.523 10.575 1.00 82.00 101 GLY A CA 1
ATOM 772 C C . GLY A 1 101 ? -12.240 -5.850 9.198 1.00 82.00 101 GLY A C 1
ATOM 773 O O . GLY A 1 101 ? -11.648 -6.371 8.254 1.00 82.00 101 GLY A O 1
ATOM 774 N N . ARG A 1 102 ? -12.832 -4.653 9.076 1.00 83.06 102 ARG A N 1
ATOM 775 C CA . ARG A 1 102 ? -12.737 -3.849 7.841 1.00 83.06 102 ARG A CA 1
ATOM 776 C C . ARG A 1 102 ? -11.303 -3.409 7.570 1.00 83.06 102 ARG A C 1
ATOM 778 O O . ARG A 1 102 ? -10.847 -3.472 6.433 1.00 83.06 102 ARG A O 1
ATOM 785 N N . HIS A 1 103 ? -10.600 -2.990 8.615 1.00 80.81 103 HIS A N 1
ATOM 786 C CA . HIS A 1 103 ? -9.217 -2.557 8.510 1.00 80.81 103 HIS A CA 1
ATOM 787 C C . HIS A 1 103 ? -8.278 -3.694 8.073 1.00 80.81 103 HIS A C 1
ATOM 789 O O . HIS A 1 103 ? -7.442 -3.506 7.194 1.00 80.81 103 HIS A O 1
ATOM 795 N N . GLU A 1 104 ? -8.468 -4.902 8.607 1.00 83.19 104 GLU A N 1
ATOM 796 C CA . GLU A 1 104 ? -7.732 -6.099 8.195 1.00 83.19 104 GLU A CA 1
ATOM 797 C C . GLU A 1 104 ? -7.952 -6.419 6.708 1.00 83.19 104 GLU A C 1
ATOM 799 O O . GLU A 1 104 ? -7.002 -6.744 5.994 1.00 83.19 104 GLU A O 1
ATOM 804 N N . ALA A 1 105 ? -9.189 -6.295 6.216 1.00 84.38 105 ALA A N 1
ATOM 805 C CA . ALA A 1 105 ? -9.490 -6.495 4.800 1.00 84.38 105 ALA A CA 1
ATOM 806 C C . ALA A 1 105 ? -8.771 -5.469 3.905 1.00 84.38 105 ALA A C 1
ATOM 808 O O . ALA A 1 105 ? -8.212 -5.847 2.875 1.00 84.38 105 ALA A O 1
ATOM 809 N N . LEU A 1 106 ? -8.730 -4.196 4.317 1.00 81.88 106 LEU A N 1
ATOM 810 C CA . LEU A 1 106 ? -7.990 -3.147 3.608 1.00 81.88 106 LEU A CA 1
ATOM 811 C C . LEU A 1 106 ? -6.481 -3.417 3.597 1.00 81.88 106 LEU A C 1
ATOM 813 O O . LEU A 1 106 ? -5.849 -3.275 2.553 1.00 81.88 106 LEU A O 1
ATOM 817 N N . LEU A 1 107 ? -5.909 -3.857 4.722 1.00 83.12 107 LEU A N 1
ATOM 818 C CA . LEU A 1 107 ? -4.490 -4.208 4.807 1.00 83.12 107 LEU A CA 1
ATOM 819 C C . LEU A 1 107 ? -4.138 -5.357 3.855 1.00 83.12 107 LEU A C 1
ATOM 821 O O . LEU A 1 107 ? -3.163 -5.266 3.113 1.00 83.12 107 LEU A O 1
ATOM 825 N N . LYS A 1 108 ? -4.947 -6.424 3.842 1.00 85.25 108 LYS A N 1
ATOM 826 C CA . LYS A 1 108 ? -4.755 -7.555 2.921 1.00 85.25 108 LYS A CA 1
ATOM 827 C C . LYS A 1 108 ? -4.816 -7.103 1.463 1.00 85.25 108 LYS A C 1
ATOM 829 O O . LYS A 1 108 ? -3.952 -7.481 0.680 1.00 85.25 108 LYS A O 1
ATOM 834 N N . ALA A 1 109 ? -5.791 -6.262 1.117 1.00 83.62 109 ALA A N 1
ATOM 835 C CA . ALA A 1 109 ? -5.918 -5.718 -0.232 1.00 83.62 109 ALA A CA 1
ATOM 836 C C . ALA A 1 109 ? -4.704 -4.863 -0.634 1.00 83.62 109 ALA A C 1
ATOM 838 O O . ALA A 1 109 ? -4.234 -4.969 -1.765 1.00 83.62 109 ALA A O 1
ATOM 839 N N . LEU A 1 110 ? -4.178 -4.048 0.287 1.00 81.44 110 LEU A N 1
ATOM 840 C CA . LEU A 1 110 ? -2.983 -3.240 0.050 1.00 81.44 110 LEU A CA 1
ATOM 841 C C . LEU A 1 110 ? -1.751 -4.120 -0.202 1.00 81.44 110 LEU A C 1
ATOM 843 O O . LEU A 1 110 ? -1.041 -3.887 -1.175 1.00 81.44 110 LEU A O 1
ATOM 847 N N . ILE A 1 111 ? -1.528 -5.145 0.627 1.00 85.44 111 ILE A N 1
ATOM 848 C CA . ILE A 1 111 ? -0.401 -6.080 0.470 1.00 85.44 111 ILE A CA 1
ATOM 849 C C . ILE A 1 111 ? -0.474 -6.782 -0.888 1.00 85.44 111 ILE A C 1
ATOM 851 O O . ILE A 1 111 ? 0.479 -6.711 -1.656 1.00 85.44 111 ILE A O 1
ATOM 855 N N . SER A 1 112 ? -1.624 -7.371 -1.238 1.00 86.81 112 SER A N 1
ATOM 856 C CA . SER A 1 112 ? -1.780 -8.066 -2.524 1.00 86.81 112 SER A CA 1
ATOM 857 C C . SER A 1 112 ? -1.532 -7.160 -3.734 1.00 86.81 112 SER A C 1
ATOM 859 O O . SER A 1 112 ? -1.022 -7.619 -4.753 1.00 86.81 112 SER A O 1
ATOM 861 N N . ARG A 1 113 ? -1.873 -5.871 -3.637 1.00 82.81 113 ARG A N 1
ATOM 862 C CA . ARG A 1 113 ? -1.608 -4.894 -4.702 1.00 82.81 113 ARG A CA 1
ATOM 863 C C . ARG A 1 113 ? -0.141 -4.483 -4.773 1.00 82.81 113 ARG A C 1
ATOM 865 O O . ARG A 1 113 ? 0.386 -4.328 -5.867 1.00 82.81 113 ARG A O 1
ATOM 872 N N . ILE A 1 114 ? 0.536 -4.339 -3.633 1.00 83.94 114 ILE A N 1
ATOM 873 C CA . ILE A 1 114 ? 1.987 -4.110 -3.610 1.00 83.94 114 ILE A CA 1
ATOM 874 C C . ILE A 1 114 ? 2.710 -5.289 -4.270 1.00 83.94 114 ILE A C 1
ATOM 876 O O . ILE A 1 114 ? 3.565 -5.059 -5.123 1.00 83.94 114 ILE A O 1
ATOM 880 N N . ASP A 1 115 ? 2.322 -6.525 -3.945 1.00 85.50 115 ASP A N 1
ATOM 881 C CA . ASP A 1 115 ? 2.898 -7.727 -4.556 1.00 85.50 115 ASP A CA 1
ATOM 882 C C . ASP A 1 115 ? 2.680 -7.734 -6.078 1.00 85.50 115 ASP A C 1
ATOM 884 O O . ASP A 1 115 ? 3.606 -7.999 -6.846 1.00 85.50 115 ASP A O 1
ATOM 888 N N . HIS A 1 116 ? 1.474 -7.396 -6.546 1.00 85.19 116 HIS A N 1
ATOM 889 C CA . HIS A 1 116 ? 1.181 -7.318 -7.979 1.00 85.19 116 HIS A CA 1
ATOM 890 C C . HIS A 1 116 ? 1.999 -6.231 -8.693 1.00 85.19 116 HIS A C 1
ATOM 892 O O . HIS A 1 116 ? 2.551 -6.456 -9.775 1.00 85.19 116 HIS A O 1
ATOM 898 N N . LEU A 1 117 ? 2.126 -5.061 -8.068 1.00 82.44 117 LEU A N 1
ATOM 899 C CA . LEU A 1 117 ? 2.909 -3.958 -8.600 1.00 82.44 117 LEU A CA 1
ATOM 900 C C . LEU A 1 117 ? 4.401 -4.317 -8.697 1.00 82.44 117 LEU A C 1
ATOM 902 O O . LEU A 1 117 ? 5.046 -3.965 -9.682 1.00 82.44 117 LEU A O 1
ATOM 906 N N . GLN A 1 118 ? 4.947 -5.047 -7.719 1.00 84.62 118 GLN A N 1
ATOM 907 C CA . GLN A 1 118 ? 6.325 -5.548 -7.764 1.00 84.62 118 GLN A CA 1
ATOM 908 C C . GLN A 1 118 ? 6.561 -6.459 -8.972 1.00 84.62 118 GLN A C 1
ATOM 910 O O . GLN A 1 118 ? 7.500 -6.214 -9.727 1.00 84.62 118 GLN A O 1
ATOM 915 N N . HIS A 1 119 ? 5.673 -7.430 -9.209 1.00 85.38 119 HIS A N 1
ATOM 916 C CA . HIS A 1 119 ? 5.754 -8.295 -10.392 1.00 85.38 119 HIS A CA 1
ATOM 917 C C . HIS A 1 119 ? 5.684 -7.476 -11.685 1.00 85.38 119 HIS A C 1
ATOM 919 O O . HIS A 1 119 ? 6.489 -7.664 -12.589 1.00 85.38 119 HIS A O 1
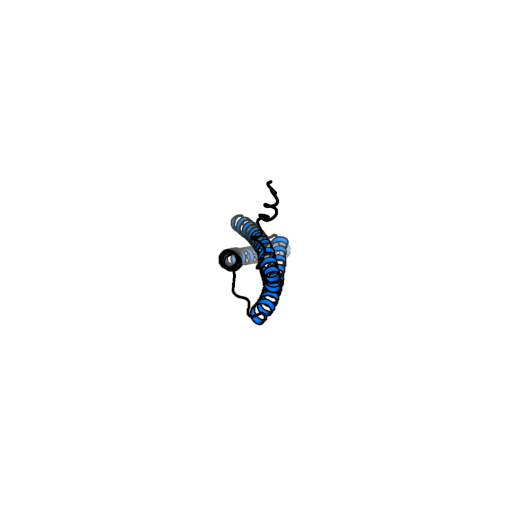ATOM 925 N N . THR A 1 120 ? 4.790 -6.487 -11.740 1.00 80.94 120 THR A N 1
ATOM 926 C CA . THR A 1 120 ? 4.652 -5.604 -12.906 1.00 80.94 120 THR A CA 1
ATOM 927 C C . THR A 1 120 ? 5.938 -4.814 -13.186 1.00 80.94 120 THR A C 1
ATOM 929 O O . THR A 1 120 ? 6.356 -4.672 -14.337 1.00 80.94 120 THR A O 1
ATOM 932 N N . PHE A 1 121 ? 6.601 -4.299 -12.145 1.00 79.50 121 PHE A N 1
ATOM 933 C CA . PHE A 1 121 ? 7.897 -3.632 -12.295 1.00 79.50 121 PHE A CA 1
ATOM 934 C C . PHE A 1 121 ? 9.002 -4.599 -12.734 1.00 79.50 121 PHE A C 1
ATOM 936 O O . PHE A 1 121 ? 9.857 -4.212 -13.532 1.00 79.50 121 PHE A O 1
ATOM 943 N N . GLU A 1 122 ? 9.007 -5.834 -12.231 1.00 84.44 122 GLU A N 1
ATOM 944 C CA . GLU A 1 122 ? 9.965 -6.867 -12.635 1.00 84.44 122 GLU A CA 1
ATOM 945 C C . GLU A 1 122 ? 9.785 -7.286 -14.096 1.00 84.44 122 GLU A C 1
ATOM 947 O O . GLU A 1 122 ? 10.780 -7.386 -14.822 1.00 84.44 122 GLU A O 1
ATOM 952 N N . ASP A 1 123 ? 8.545 -7.434 -14.556 1.00 83.19 123 ASP A N 1
ATOM 953 C CA . ASP A 1 123 ? 8.219 -7.726 -15.952 1.00 83.19 123 ASP A CA 1
ATOM 954 C C . ASP A 1 123 ? 8.711 -6.598 -16.862 1.00 83.19 123 ASP A C 1
ATOM 956 O O . ASP A 1 123 ? 9.461 -6.827 -17.814 1.00 83.19 123 ASP A O 1
ATOM 960 N N . VAL A 1 124 ? 8.393 -5.347 -16.519 1.00 77.38 124 VAL A N 1
ATOM 961 C CA . VAL A 1 124 ? 8.816 -4.195 -17.325 1.00 77.38 124 VAL A CA 1
ATOM 962 C C . VAL A 1 124 ? 10.335 -4.035 -17.313 1.00 77.38 124 VAL A C 1
ATOM 964 O O . VAL A 1 124 ? 10.939 -3.734 -18.344 1.00 77.38 124 VAL A O 1
ATOM 967 N N . ARG A 1 125 ? 10.991 -4.281 -16.175 1.00 80.81 125 ARG A N 1
ATOM 968 C CA . ARG A 1 125 ? 12.456 -4.305 -16.098 1.00 80.81 125 ARG A CA 1
ATOM 969 C C . ARG A 1 125 ? 13.041 -5.377 -17.020 1.00 80.81 125 ARG A C 1
ATOM 971 O O . ARG A 1 125 ? 14.017 -5.103 -17.720 1.00 80.81 125 ARG A O 1
ATOM 978 N N . SER A 1 126 ? 12.455 -6.569 -17.024 1.00 83.19 126 SER A N 1
ATOM 979 C CA . SER A 1 126 ? 12.886 -7.695 -17.858 1.00 83.19 126 SER A CA 1
ATOM 980 C C . SER A 1 126 ? 12.700 -7.409 -19.350 1.00 83.19 126 SER A C 1
ATOM 982 O O . SER A 1 126 ? 13.522 -7.837 -20.158 1.00 83.19 126 SER A O 1
ATOM 984 N N . GLU A 1 127 ? 11.682 -6.626 -19.720 1.00 80.00 127 GLU A N 1
ATOM 985 C CA . GLU A 1 127 ? 11.462 -6.163 -21.094 1.00 80.00 127 GLU A CA 1
ATOM 986 C C . GLU A 1 127 ? 12.412 -5.029 -21.521 1.00 80.00 127 GLU A C 1
ATOM 988 O O . GLU A 1 127 ? 12.884 -5.022 -22.662 1.00 80.00 127 GLU A O 1
ATOM 993 N N . LEU A 1 128 ? 12.690 -4.061 -20.640 1.00 77.50 128 LEU A N 1
ATOM 994 C CA . LEU A 1 128 ? 13.462 -2.855 -20.974 1.00 77.50 128 LEU A CA 1
ATOM 995 C C . LEU A 1 128 ? 14.977 -3.090 -21.017 1.00 77.50 128 LEU A C 1
ATOM 997 O O . LEU A 1 128 ? 15.652 -2.495 -21.857 1.00 77.50 128 LEU A O 1
ATOM 1001 N N . ILE A 1 129 ? 15.527 -3.951 -20.153 1.00 82.50 129 ILE A N 1
ATOM 1002 C CA . ILE A 1 129 ? 16.980 -4.210 -20.103 1.00 82.50 129 ILE A CA 1
ATOM 1003 C C . ILE A 1 129 ? 17.525 -4.693 -21.463 1.00 82.50 129 ILE A C 1
ATOM 1005 O O . ILE A 1 129 ? 18.462 -4.074 -21.977 1.00 82.50 129 ILE A O 1
ATOM 1009 N N . PRO A 1 130 ? 16.936 -5.715 -22.116 1.00 83.19 130 PRO A N 1
ATOM 1010 C CA . PRO A 1 130 ? 17.413 -6.176 -23.418 1.00 83.19 130 PRO A CA 1
ATOM 1011 C C . PRO A 1 130 ? 17.305 -5.111 -24.515 1.00 83.19 130 PRO A C 1
ATOM 1013 O O . PRO A 1 130 ? 18.160 -5.060 -25.401 1.00 83.19 130 PRO A O 1
ATOM 1016 N N . GLN A 1 131 ? 16.274 -4.259 -24.462 1.00 79.25 131 GLN A N 1
ATOM 1017 C CA . GLN A 1 131 ? 16.060 -3.185 -25.437 1.00 79.25 131 GLN A CA 1
ATOM 1018 C C . GLN A 1 131 ? 17.136 -2.104 -25.316 1.00 79.25 131 GLN A C 1
ATOM 1020 O O . GLN A 1 131 ? 17.743 -1.731 -26.319 1.00 79.25 131 GLN A O 1
ATOM 1025 N N . ILE A 1 132 ? 17.448 -1.672 -24.091 1.00 80.06 132 ILE A N 1
ATOM 1026 C CA . ILE A 1 132 ? 18.519 -0.702 -23.824 1.00 80.06 132 ILE A CA 1
ATOM 1027 C C . ILE A 1 132 ? 19.876 -1.262 -24.273 1.00 80.06 132 ILE A C 1
ATOM 1029 O O . ILE A 1 132 ? 20.655 -0.560 -24.923 1.00 80.06 132 I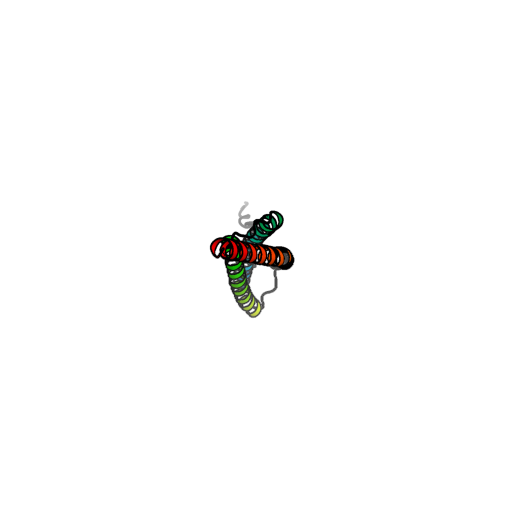LE A O 1
ATOM 1033 N N . ASP A 1 133 ? 20.152 -2.538 -23.996 1.00 83.88 133 ASP A N 1
ATOM 1034 C CA . ASP A 1 133 ? 21.393 -3.189 -24.425 1.00 83.88 133 ASP A CA 1
ATOM 1035 C C . ASP A 1 133 ? 21.495 -3.319 -25.951 1.00 83.88 133 ASP A C 1
ATOM 1037 O O . ASP A 1 133 ? 22.591 -3.238 -26.519 1.00 83.88 133 ASP A O 1
ATOM 1041 N N . ALA A 1 134 ? 20.374 -3.550 -26.636 1.00 83.88 134 ALA A N 1
ATOM 1042 C CA . ALA A 1 134 ? 20.318 -3.595 -28.094 1.00 83.88 134 ALA A CA 1
ATOM 1043 C C . ALA A 1 134 ? 20.547 -2.204 -28.708 1.00 83.88 134 ALA A C 1
ATOM 1045 O O . ALA A 1 134 ? 21.396 -2.061 -29.591 1.00 83.88 134 ALA A O 1
ATOM 1046 N N . GLU A 1 135 ? 19.875 -1.168 -28.198 1.00 84.81 135 GLU A N 1
ATOM 1047 C CA . GLU A 1 135 ? 20.047 0.216 -28.653 1.00 84.81 135 GLU A CA 1
ATOM 1048 C C . GLU A 1 135 ? 21.462 0.744 -28.394 1.00 84.81 135 GLU A C 1
ATOM 1050 O O . GLU A 1 135 ? 22.063 1.384 -29.262 1.00 84.81 135 GLU A O 1
ATOM 1055 N N . SER A 1 136 ? 22.030 0.448 -27.222 1.00 85.25 136 SER A N 1
ATOM 1056 C CA . SER A 1 136 ? 23.406 0.811 -26.869 1.00 85.25 136 SER A CA 1
ATOM 1057 C C . SER A 1 136 ? 24.406 0.180 -27.841 1.00 85.25 136 SER A C 1
ATOM 1059 O O . SER A 1 136 ? 25.265 0.869 -28.403 1.00 85.25 136 SER A O 1
ATOM 1061 N N . ARG A 1 137 ? 24.248 -1.119 -28.137 1.00 87.19 137 ARG A N 1
ATOM 1062 C CA . ARG A 1 137 ? 25.067 -1.818 -29.140 1.00 87.19 137 ARG A CA 1
ATOM 1063 C C . ARG A 1 137 ? 24.909 -1.215 -30.533 1.00 87.19 137 ARG A C 1
ATOM 1065 O O . ARG A 1 137 ? 25.915 -1.003 -31.211 1.00 87.19 137 ARG A O 1
ATOM 1072 N N . GLN A 1 138 ? 23.686 -0.893 -30.945 1.00 89.06 138 GLN A N 1
ATOM 1073 C CA . GLN A 1 138 ? 23.416 -0.275 -32.242 1.00 89.06 138 GLN A CA 1
ATOM 1074 C C . GLN A 1 138 ? 24.070 1.109 -32.367 1.00 89.06 138 GLN A C 1
ATOM 1076 O O . GLN A 1 138 ? 24.728 1.378 -33.375 1.00 89.06 138 GLN A O 1
ATOM 1081 N N . ARG A 1 139 ? 23.966 1.967 -31.341 1.00 88.06 139 ARG A N 1
ATOM 1082 C CA . ARG A 1 139 ? 24.653 3.272 -31.318 1.00 88.06 139 ARG A CA 1
ATOM 1083 C C . ARG A 1 139 ? 26.166 3.115 -31.380 1.00 88.06 139 ARG A C 1
ATOM 1085 O O . ARG A 1 139 ? 26.812 3.800 -32.169 1.00 88.06 139 ARG A O 1
ATOM 1092 N N . ASN A 1 140 ? 26.733 2.195 -30.601 1.00 89.00 140 ASN A N 1
ATOM 1093 C CA . ASN A 1 140 ? 28.175 1.951 -30.602 1.00 89.00 140 ASN A CA 1
ATOM 1094 C C . ASN A 1 140 ? 28.675 1.489 -31.978 1.00 89.00 140 ASN A C 1
ATOM 1096 O O . ASN A 1 140 ? 29.698 1.986 -32.452 1.00 89.00 140 ASN A O 1
ATOM 1100 N N . MET A 1 141 ? 27.928 0.611 -32.660 1.00 86.50 141 MET A N 1
ATOM 1101 C CA . MET A 1 141 ? 28.241 0.219 -34.038 1.00 86.50 141 MET A CA 1
ATOM 1102 C C . MET A 1 141 ? 28.155 1.407 -35.001 1.00 86.50 141 MET A C 1
ATOM 1104 O O . MET A 1 141 ? 29.087 1.623 -35.771 1.00 86.50 141 MET A O 1
ATOM 1108 N N . GLN A 1 142 ? 27.091 2.214 -34.947 1.00 89.06 142 GLN A N 1
ATOM 1109 C CA . GLN A 1 142 ? 26.953 3.397 -35.809 1.00 89.06 142 GLN A CA 1
ATOM 1110 C C . GLN A 1 142 ? 28.107 4.391 -35.623 1.00 89.06 142 GLN A C 1
ATOM 1112 O O . GLN A 1 142 ? 28.654 4.892 -36.606 1.00 89.06 142 GLN A O 1
ATOM 1117 N N . VAL A 1 143 ? 28.526 4.635 -34.378 1.00 90.25 143 VAL A N 1
ATOM 1118 C CA . VAL A 1 143 ? 29.676 5.498 -34.069 1.00 90.25 143 VAL A CA 1
ATOM 1119 C C . VAL A 1 143 ? 30.975 4.911 -34.629 1.00 90.25 143 VAL A C 1
ATOM 1121 O O . VAL A 1 143 ? 31.785 5.652 -35.191 1.00 90.25 143 VAL A O 1
ATOM 1124 N N . ALA A 1 144 ? 31.182 3.596 -34.515 1.00 85.44 144 ALA A N 1
ATOM 1125 C CA . ALA A 1 144 ? 32.352 2.924 -35.079 1.00 85.44 144 ALA A CA 1
ATOM 1126 C C . ALA A 1 144 ? 32.392 3.025 -36.616 1.00 85.44 144 ALA A C 1
ATOM 1128 O O . ALA A 1 144 ? 33.424 3.397 -37.177 1.00 85.44 144 ALA A O 1
ATOM 1129 N N . TYR A 1 145 ? 31.261 2.794 -37.291 1.00 84.69 145 TYR A N 1
ATOM 1130 C CA . TYR A 1 145 ? 31.144 2.937 -38.746 1.00 84.69 145 TYR A CA 1
ATOM 1131 C C . TYR A 1 145 ? 31.414 4.371 -39.215 1.00 84.69 145 TYR A C 1
ATOM 1133 O O . TYR A 1 145 ? 32.177 4.578 -40.158 1.00 84.69 145 TYR A O 1
ATOM 1141 N N . GLN A 1 146 ? 30.851 5.376 -38.538 1.00 86.81 146 GLN A N 1
ATOM 1142 C CA . GLN A 1 146 ? 31.096 6.782 -38.877 1.00 86.81 146 GLN A CA 1
ATOM 1143 C C . GLN A 1 146 ? 32.563 7.188 -38.691 1.00 86.81 146 GLN A C 1
ATOM 1145 O O . GLN A 1 146 ? 33.091 7.951 -39.499 1.00 86.81 146 GLN A O 1
ATOM 1150 N N . LYS A 1 147 ? 33.237 6.679 -37.651 1.00 84.69 147 LYS A N 1
ATOM 1151 C CA . LYS A 1 147 ? 34.675 6.911 -37.451 1.00 84.69 147 LYS A CA 1
ATOM 1152 C C . LYS A 1 147 ? 35.510 6.267 -38.557 1.00 84.69 147 LYS A C 1
ATOM 1154 O O . LYS A 1 147 ? 36.375 6.942 -39.100 1.00 84.69 147 LYS A O 1
ATOM 1159 N N . SER A 1 148 ? 35.207 5.021 -38.931 1.00 77.56 148 SER A N 1
ATOM 1160 C CA . SER A 1 148 ? 35.911 4.310 -40.007 1.00 77.56 148 SER A CA 1
ATOM 1161 C C . SER A 1 148 ? 35.736 4.969 -41.382 1.00 77.56 148 SER A C 1
ATOM 1163 O O . SER A 1 148 ? 36.671 4.965 -42.174 1.00 77.56 148 SER A O 1
ATOM 1165 N N . MET A 1 149 ? 34.562 5.542 -41.671 1.00 76.62 149 MET A N 1
ATOM 1166 C CA . MET A 1 149 ? 34.285 6.268 -42.923 1.00 76.62 149 MET A CA 1
ATOM 1167 C C . MET A 1 149 ? 34.975 7.636 -43.001 1.00 76.62 149 MET A C 1
ATOM 1169 O O . MET A 1 149 ? 35.193 8.139 -44.094 1.00 76.62 149 MET A O 1
ATOM 1173 N N . ARG A 1 150 ? 35.301 8.260 -41.861 1.00 74.25 150 ARG A N 1
ATOM 1174 C CA . ARG A 1 150 ? 36.039 9.537 -41.809 1.00 74.25 150 ARG A CA 1
ATOM 1175 C C . ARG A 1 150 ? 37.559 9.372 -41.857 1.00 74.25 150 ARG A C 1
ATOM 1177 O O . ARG A 1 150 ? 38.253 10.363 -42.042 1.00 74.25 150 ARG A O 1
ATOM 1184 N 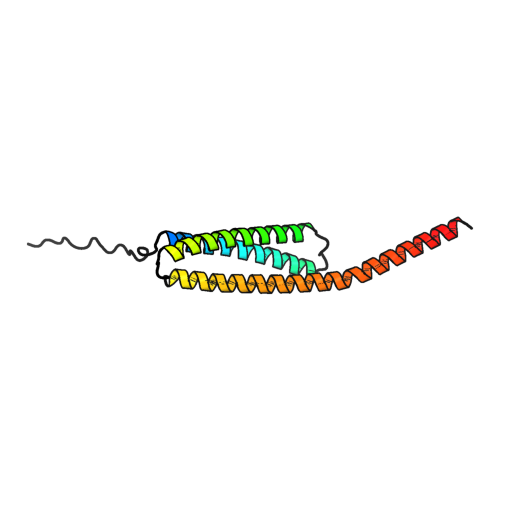N . SER A 1 151 ? 38.064 8.167 -41.604 1.00 67.31 151 SER A N 1
ATOM 1185 C CA . SER A 1 151 ? 39.497 7.846 -41.626 1.00 67.31 151 SER A CA 1
ATOM 1186 C C . SER A 1 151 ? 39.991 7.277 -42.964 1.00 67.31 151 SER A C 1
ATOM 1188 O O . SER A 1 151 ? 41.169 6.941 -43.059 1.00 67.31 151 SER A O 1
ATOM 1190 N N . LEU A 1 152 ? 39.097 7.130 -43.948 1.00 53.25 152 LEU A N 1
ATOM 1191 C CA . LEU A 1 152 ? 39.384 6.829 -45.357 1.00 53.25 152 LEU A CA 1
ATOM 1192 C C . LEU A 1 152 ? 39.462 8.136 -46.153 1.00 53.25 152 LEU A C 1
ATOM 1194 O O . LEU A 1 152 ? 40.303 8.194 -47.074 1.00 53.25 152 LEU A O 1
#